Protein AF-A0A432SJ76-F1 (afdb_monomer_lite)

pLDDT: mean 81.44, std 15.41, range [48.78, 98.19]

Secondary structure (DSSP, 8-state):
--HHHHHHHHHHHHHHHHHHHHHHHHHHHHHHHHHHHHHHHS-------------PPPPHHHHHHHHHHHHHHHHHHHH-

Structure (mmCIF, N/CA/C/O backbone):
data_AF-A0A432SJ76-F1
#
_entry.id   AF-A0A432SJ76-F1
#
loop_
_atom_site.group_PDB
_atom_site.id
_atom_site.type_symbol
_atom_site.label_atom_id
_atom_site.label_alt_id
_atom_site.label_comp_id
_atom_site.label_asym_id
_atom_site.label_entity_id
_atom_site.label_seq_id
_atom_site.pdbx_PDB_ins_code
_atom_site.Cartn_x
_atom_site.Cartn_y
_atom_site.Cartn_z
_atom_site.occupancy
_atom_site.B_iso_or_equiv
_atom_site.auth_seq_id
_atom_site.auth_comp_id
_atom_site.auth_asym_id
_atom_site.auth_atom_id
_atom_site.pdbx_PDB_model_num
ATOM 1 N N . MET A 1 1 ? 16.318 9.580 -38.754 1.00 52.38 1 MET A N 1
ATOM 2 C CA . MET A 1 1 ? 15.844 9.852 -37.383 1.00 52.38 1 MET A CA 1
ATOM 3 C C . MET A 1 1 ? 16.389 8.750 -36.506 1.00 52.38 1 MET A C 1
ATOM 5 O O . MET A 1 1 ? 16.069 7.587 -36.721 1.00 52.38 1 MET A O 1
ATOM 9 N N . ASP A 1 2 ? 17.318 9.117 -35.641 1.00 64.06 2 ASP A N 1
ATOM 10 C CA . ASP A 1 2 ? 18.203 8.233 -34.894 1.00 64.06 2 ASP A CA 1
ATOM 11 C C . ASP A 1 2 ? 17.420 7.347 -33.919 1.00 64.06 2 ASP A C 1
ATOM 13 O O . ASP A 1 2 ? 17.028 7.781 -32.837 1.00 64.06 2 ASP A O 1
ATOM 17 N N . ALA A 1 3 ? 17.199 6.084 -34.299 1.00 74.44 3 ALA A N 1
ATOM 18 C CA . ALA A 1 3 ? 16.509 5.085 -33.476 1.00 74.44 3 ALA A CA 1
ATOM 19 C C . ALA A 1 3 ? 17.125 4.942 -32.069 1.00 74.44 3 ALA A C 1
ATOM 21 O O . ALA A 1 3 ? 16.438 4.573 -31.117 1.00 74.44 3 ALA A O 1
ATOM 22 N N . ASN A 1 4 ? 18.407 5.293 -31.925 1.00 83.81 4 ASN A N 1
ATOM 23 C CA . ASN A 1 4 ? 19.105 5.304 -30.648 1.00 83.81 4 ASN A CA 1
ATOM 24 C C . ASN A 1 4 ? 18.462 6.260 -29.624 1.00 83.81 4 ASN A C 1
ATOM 26 O O . ASN A 1 4 ? 18.264 5.874 -28.476 1.00 83.81 4 ASN A O 1
ATOM 30 N N . MET A 1 5 ? 18.040 7.462 -30.035 1.00 88.38 5 MET A N 1
ATOM 31 C CA . MET A 1 5 ? 17.439 8.436 -29.110 1.00 88.38 5 MET A CA 1
ATOM 32 C C . MET A 1 5 ? 16.059 7.991 -28.620 1.00 88.38 5 MET A C 1
ATOM 34 O O . MET A 1 5 ? 15.690 8.212 -27.468 1.00 88.38 5 MET A O 1
ATOM 38 N N . THR A 1 6 ? 15.288 7.329 -29.484 1.00 88.75 6 THR A N 1
ATOM 39 C CA . THR A 1 6 ? 13.965 6.806 -29.124 1.00 88.75 6 THR A CA 1
ATOM 40 C C . THR A 1 6 ? 14.083 5.634 -28.147 1.00 88.75 6 THR A C 1
ATOM 42 O O . THR A 1 6 ? 13.319 5.550 -27.186 1.00 88.75 6 THR A O 1
ATOM 45 N N . ILE A 1 7 ? 15.077 4.761 -28.345 1.00 91.00 7 ILE A N 1
ATOM 46 C CA . ILE A 1 7 ? 15.383 3.644 -27.437 1.00 91.00 7 ILE A CA 1
ATOM 47 C C . ILE A 1 7 ? 15.894 4.158 -26.085 1.00 91.00 7 ILE A C 1
ATOM 49 O O . ILE A 1 7 ? 15.510 3.631 -25.040 1.00 91.00 7 ILE A O 1
ATOM 53 N N . GLU A 1 8 ? 16.727 5.198 -26.074 1.00 88.44 8 GLU A N 1
ATOM 54 C CA . GLU A 1 8 ? 17.167 5.857 -24.841 1.00 88.44 8 GLU A CA 1
ATOM 55 C C . GLU A 1 8 ? 15.992 6.488 -24.084 1.00 88.44 8 GLU A C 1
ATOM 57 O O . GLU A 1 8 ? 15.839 6.244 -22.887 1.00 88.44 8 GLU A O 1
ATOM 62 N N . GLY A 1 9 ? 15.099 7.206 -24.772 1.00 92.31 9 GLY A N 1
ATOM 63 C CA . GLY A 1 9 ? 13.874 7.748 -24.175 1.00 92.31 9 GLY A CA 1
ATOM 64 C C . GLY A 1 9 ? 12.985 6.668 -23.547 1.00 92.31 9 GLY A C 1
ATOM 65 O O . GLY A 1 9 ? 12.485 6.838 -22.433 1.00 92.31 9 GLY A O 1
ATOM 66 N N . LEU A 1 10 ? 12.847 5.516 -24.210 1.00 93.88 10 LEU A N 1
ATOM 67 C CA . LEU A 1 10 ? 12.095 4.378 -23.681 1.00 93.88 10 LEU A CA 1
ATOM 68 C C . LEU A 1 10 ? 12.735 3.795 -22.409 1.00 93.88 10 LEU A C 1
ATOM 70 O O . LEU A 1 10 ? 12.018 3.473 -21.460 1.00 93.88 10 LEU A O 1
ATOM 74 N N . LYS A 1 11 ? 14.072 3.712 -22.338 1.00 91.69 11 LYS A N 1
ATOM 75 C CA . LYS A 1 11 ? 14.781 3.287 -21.115 1.00 91.69 11 LYS A CA 1
ATOM 76 C C . LYS A 1 11 ? 14.470 4.211 -19.941 1.00 91.69 11 LYS A C 1
ATOM 78 O O . LYS A 1 11 ? 14.183 3.724 -18.849 1.00 91.69 11 LYS A O 1
ATOM 83 N N . TYR A 1 12 ? 14.476 5.525 -20.162 1.00 94.38 12 TYR A N 1
ATOM 84 C CA . TYR A 1 12 ? 14.150 6.491 -19.111 1.00 94.38 12 TYR A CA 1
ATOM 85 C C . TYR A 1 12 ? 12.676 6.434 -18.693 1.00 94.38 12 TYR A C 1
ATOM 87 O O . TYR A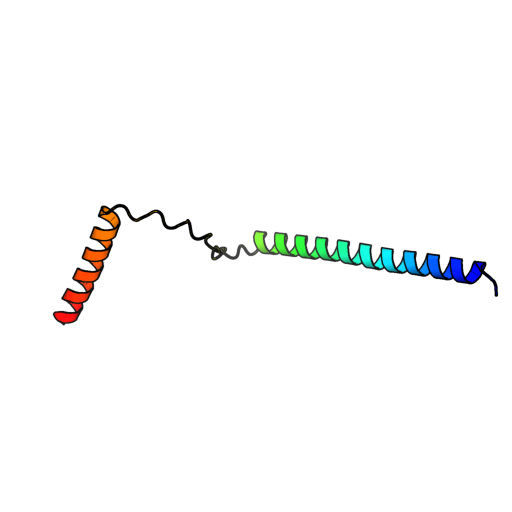 1 12 ? 12.383 6.565 -17.506 1.00 94.38 12 TYR A O 1
ATOM 95 N N . MET A 1 13 ? 11.752 6.163 -19.621 1.00 95.19 13 MET A N 1
ATOM 96 C CA . MET A 1 13 ? 10.335 5.951 -19.300 1.00 95.19 13 MET A CA 1
ATOM 97 C C . MET A 1 13 ? 10.139 4.747 -18.371 1.00 95.19 13 MET A C 1
ATOM 99 O O . MET A 1 13 ? 9.473 4.862 -17.341 1.00 95.19 13 MET A O 1
ATOM 103 N N . VAL A 1 14 ? 10.756 3.609 -18.701 1.00 96.50 14 VAL A N 1
ATOM 104 C CA . VAL A 1 14 ? 10.696 2.394 -17.875 1.00 96.50 14 VAL A CA 1
ATOM 105 C C . VAL A 1 14 ? 11.357 2.628 -16.515 1.00 96.50 14 VAL A C 1
ATOM 107 O O . VAL A 1 14 ? 10.799 2.238 -15.487 1.00 96.50 14 VAL A O 1
ATOM 110 N N . LEU A 1 15 ? 12.506 3.308 -16.484 1.00 96.19 15 LEU A N 1
ATOM 111 C CA . LEU A 1 15 ? 13.205 3.654 -15.245 1.00 96.19 15 LEU A CA 1
ATOM 112 C C . LEU A 1 15 ? 12.346 4.548 -14.336 1.00 96.19 15 LEU A C 1
ATOM 114 O O . LEU A 1 15 ? 12.211 4.268 -13.143 1.00 96.19 15 LEU A O 1
ATOM 118 N N . GLY A 1 16 ? 11.722 5.586 -14.897 1.00 96.31 16 GLY A N 1
ATOM 119 C CA . GLY A 1 16 ? 10.838 6.493 -14.166 1.00 96.31 16 GLY A CA 1
ATOM 120 C C . GLY A 1 16 ? 9.602 5.778 -13.624 1.00 96.31 16 GLY A C 1
ATOM 121 O O . GLY A 1 16 ? 9.305 5.878 -12.433 1.00 96.31 16 GLY A O 1
ATOM 122 N N . MET A 1 17 ? 8.931 4.981 -14.460 1.00 97.12 17 MET A N 1
ATOM 123 C CA . MET A 1 17 ? 7.748 4.217 -14.053 1.00 97.12 17 MET A CA 1
ATOM 124 C C . MET A 1 17 ? 8.074 3.214 -12.938 1.00 97.12 17 MET A C 1
ATOM 126 O O . MET A 1 17 ? 7.339 3.124 -11.957 1.00 97.12 17 MET A O 1
ATOM 130 N N . THR A 1 18 ? 9.206 2.514 -13.041 1.00 97.50 18 THR A N 1
ATOM 131 C CA . THR A 1 18 ? 9.660 1.560 -12.016 1.00 97.50 18 THR A CA 1
ATOM 132 C C . THR A 1 18 ? 9.969 2.258 -10.695 1.00 97.50 18 THR A C 1
ATOM 134 O O . THR A 1 18 ? 9.587 1.773 -9.632 1.00 97.50 18 THR A O 1
ATOM 137 N N . THR A 1 19 ? 10.625 3.419 -10.748 1.00 97.00 19 THR A N 1
ATOM 138 C CA . THR A 1 19 ? 10.977 4.196 -9.550 1.00 97.00 19 THR A CA 1
ATOM 139 C C . THR A 1 19 ? 9.727 4.653 -8.802 1.00 97.00 19 THR A C 1
ATOM 141 O O . THR A 1 19 ? 9.631 4.474 -7.588 1.00 97.00 19 THR A O 1
ATOM 144 N N . VAL A 1 20 ? 8.732 5.180 -9.524 1.00 97.12 20 VAL A N 1
ATOM 145 C CA . VAL A 1 20 ? 7.444 5.573 -8.935 1.00 97.12 20 VAL A CA 1
ATOM 146 C C . VAL A 1 20 ? 6.721 4.354 -8.366 1.00 97.12 20 VAL A C 1
ATOM 148 O O . VAL A 1 20 ? 6.226 4.407 -7.245 1.00 97.12 20 VAL A O 1
ATOM 151 N N . PHE A 1 21 ? 6.702 3.232 -9.087 1.00 97.81 21 PHE A N 1
ATOM 152 C CA . PHE A 1 21 ? 6.060 2.007 -8.615 1.00 97.81 21 PHE A CA 1
ATOM 153 C C . PHE A 1 21 ? 6.686 1.483 -7.312 1.00 97.81 21 PHE A C 1
ATOM 155 O O . PHE A 1 21 ? 5.966 1.196 -6.356 1.00 97.81 21 PHE A O 1
ATOM 162 N N . LEU A 1 22 ? 8.019 1.436 -7.224 1.00 98.19 22 LEU A N 1
ATOM 163 C CA . LEU A 1 22 ? 8.734 1.082 -5.993 1.00 98.19 22 LEU A CA 1
ATOM 164 C C . LEU A 1 22 ? 8.407 2.037 -4.844 1.00 98.19 22 LEU A C 1
ATOM 166 O O . LEU A 1 22 ? 8.198 1.597 -3.712 1.00 98.19 22 LEU A O 1
ATOM 170 N N . PHE A 1 23 ? 8.321 3.335 -5.130 1.00 98.06 23 PHE A N 1
ATOM 171 C CA . PHE A 1 23 ? 7.944 4.330 -4.136 1.00 98.06 23 PHE A CA 1
ATOM 172 C C . PHE A 1 23 ? 6.518 4.104 -3.610 1.00 98.06 23 PHE A C 1
ATOM 174 O O . PHE A 1 23 ? 6.297 4.138 -2.401 1.00 98.06 23 PHE A O 1
ATOM 181 N N . LEU A 1 24 ? 5.558 3.788 -4.484 1.00 97.88 24 LEU A N 1
ATOM 182 C CA . LEU A 1 24 ? 4.189 3.456 -4.080 1.00 97.88 24 LEU A CA 1
ATOM 183 C C . LEU A 1 24 ? 4.130 2.191 -3.215 1.00 97.88 24 LEU A C 1
ATOM 185 O O . LEU A 1 24 ? 3.433 2.178 -2.200 1.00 97.88 24 LEU A O 1
ATOM 189 N N . ILE A 1 25 ? 4.887 1.147 -3.565 1.00 98.06 25 ILE A N 1
ATOM 190 C CA . ILE A 1 25 ? 5.009 -0.059 -2.731 1.00 98.06 25 ILE A CA 1
ATOM 191 C C . ILE A 1 25 ? 5.520 0.312 -1.336 1.00 98.06 25 ILE A C 1
ATOM 193 O O . ILE A 1 25 ? 4.950 -0.113 -0.330 1.00 98.06 25 ILE A O 1
ATOM 197 N N . LEU A 1 26 ? 6.566 1.136 -1.265 1.00 98.06 26 LEU A N 1
ATOM 198 C CA . LEU A 1 26 ? 7.129 1.612 -0.005 1.00 98.06 26 LEU A CA 1
ATOM 199 C C . LEU A 1 26 ? 6.083 2.385 0.815 1.00 98.06 26 LEU A C 1
ATOM 201 O O . LEU A 1 26 ? 5.935 2.118 2.009 1.00 98.06 26 LEU A O 1
ATOM 205 N N . LEU A 1 27 ? 5.295 3.265 0.189 1.00 98.06 27 LEU A N 1
ATOM 206 C CA . LEU A 1 27 ? 4.194 3.963 0.862 1.00 98.06 27 LEU A CA 1
AT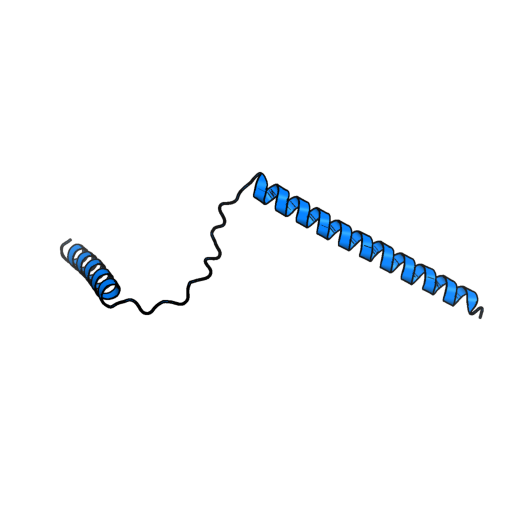OM 207 C C . LEU A 1 27 ? 3.153 2.996 1.433 1.00 98.06 27 LEU A C 1
ATOM 209 O O . LEU A 1 27 ? 2.715 3.180 2.567 1.00 98.06 27 LEU A O 1
ATOM 213 N N . ILE A 1 28 ? 2.791 1.936 0.706 1.00 97.00 28 ILE A N 1
ATOM 214 C CA . ILE A 1 28 ? 1.867 0.909 1.211 1.00 97.00 28 ILE A CA 1
ATOM 215 C C . ILE A 1 28 ? 2.439 0.237 2.467 1.00 97.00 28 ILE A C 1
ATOM 217 O O . ILE A 1 28 ? 1.704 0.005 3.429 1.00 97.00 28 ILE A O 1
ATOM 221 N N . TYR A 1 29 ? 3.742 -0.056 2.500 1.00 97.50 29 TYR A N 1
ATOM 222 C CA . TYR A 1 29 ? 4.384 -0.610 3.695 1.00 97.50 29 TYR A CA 1
ATOM 223 C C . TYR A 1 29 ? 4.368 0.365 4.872 1.00 97.50 29 TYR A C 1
ATOM 225 O O . TYR A 1 29 ? 4.073 -0.058 5.991 1.00 97.50 29 TYR A O 1
ATOM 233 N N . ILE A 1 30 ? 4.620 1.655 4.635 1.00 97.25 30 ILE A N 1
ATOM 234 C CA . ILE A 1 30 ? 4.517 2.688 5.675 1.00 97.25 30 ILE A CA 1
ATOM 235 C C . ILE A 1 30 ? 3.085 2.766 6.208 1.00 97.25 30 ILE A C 1
ATOM 237 O O . ILE A 1 30 ? 2.893 2.737 7.421 1.00 97.25 30 ILE A O 1
ATOM 241 N N . LEU A 1 31 ? 2.079 2.797 5.333 1.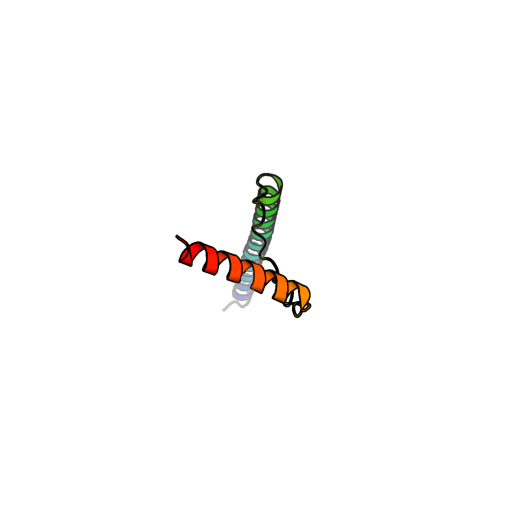00 95.75 31 LEU A N 1
ATOM 242 C CA . LEU A 1 31 ? 0.66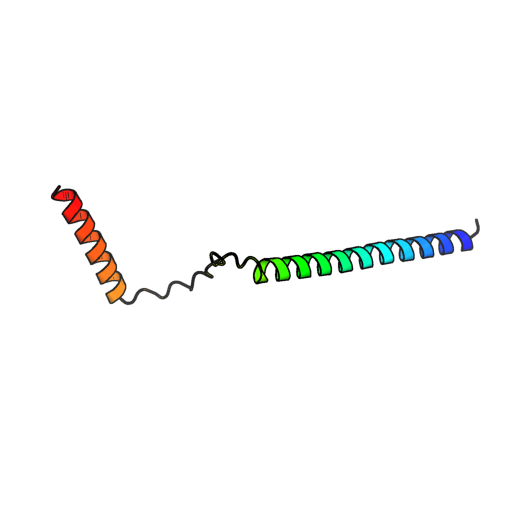9 2.818 5.730 1.00 95.75 31 LEU A CA 1
ATOM 243 C C . LEU A 1 31 ? 0.295 1.576 6.550 1.00 95.75 31 LEU A C 1
ATOM 245 O O . LEU A 1 31 ? -0.379 1.685 7.571 1.00 95.75 31 LEU A O 1
ATOM 249 N N . LYS A 1 32 ? 0.779 0.390 6.163 1.00 93.75 32 LYS A N 1
ATOM 250 C CA . LYS A 1 32 ? 0.596 -0.843 6.947 1.00 93.75 32 LYS A CA 1
ATOM 251 C C . LYS A 1 32 ? 1.278 -0.771 8.309 1.00 93.75 32 LYS A C 1
ATOM 253 O O . LYS A 1 32 ? 0.710 -1.233 9.299 1.00 93.75 32 LYS A O 1
ATOM 258 N N . LEU A 1 33 ? 2.482 -0.205 8.372 1.00 94.88 33 LEU A N 1
ATOM 259 C CA . LEU A 1 33 ? 3.198 -0.008 9.626 1.00 94.88 33 LEU A CA 1
ATOM 260 C C . LEU A 1 33 ? 2.430 0.952 10.534 1.00 94.88 33 LEU A C 1
ATOM 262 O O . LEU A 1 33 ? 2.221 0.624 11.697 1.00 94.88 33 LEU A O 1
ATOM 266 N N . GLN A 1 34 ? 1.949 2.073 9.994 1.00 92.56 34 GLN A N 1
ATOM 267 C CA . GLN A 1 34 ? 1.082 3.013 10.700 1.00 92.56 34 GLN A CA 1
ATOM 268 C C . GLN A 1 34 ? -0.185 2.321 11.203 1.00 92.56 34 GLN A C 1
ATOM 270 O O . GLN A 1 34 ? -0.482 2.428 12.386 1.00 92.56 34 GLN A O 1
ATOM 275 N N . ALA A 1 35 ? -0.879 1.539 10.371 1.00 88.81 35 ALA A N 1
ATOM 276 C CA . ALA A 1 35 ? -2.067 0.790 10.781 1.00 88.81 35 ALA A CA 1
ATOM 277 C C . ALA A 1 35 ? -1.772 -0.171 11.945 1.00 88.81 35 ALA A C 1
ATOM 279 O O . ALA A 1 35 ? -2.536 -0.234 12.903 1.00 88.81 35 ALA A O 1
ATOM 280 N N . LYS A 1 36 ? -0.634 -0.875 11.910 1.00 87.62 36 LYS A N 1
ATOM 281 C CA . LYS A 1 36 ? -0.202 -1.776 12.991 1.00 87.62 36 LYS A CA 1
ATOM 282 C C . LYS A 1 36 ? 0.200 -1.026 14.264 1.00 87.62 36 LYS A C 1
ATOM 284 O O . LYS A 1 36 ? -0.012 -1.519 15.369 1.00 87.62 36 LYS A O 1
ATOM 289 N N . LEU A 1 37 ? 0.807 0.148 14.120 1.00 88.75 37 LEU A N 1
ATOM 290 C CA . LEU A 1 37 ? 1.155 1.015 15.241 1.00 88.75 37 LEU A CA 1
ATOM 291 C C . LEU A 1 37 ? -0.121 1.541 15.902 1.00 88.75 37 LEU A C 1
ATOM 293 O O . LEU A 1 37 ? -0.277 1.428 17.113 1.00 88.75 37 LEU A O 1
ATOM 297 N N . LEU A 1 38 ? -1.069 2.020 15.098 1.00 87.12 38 LEU A N 1
ATOM 298 C CA . LEU A 1 38 ? -2.369 2.489 15.558 1.00 87.12 38 LEU A CA 1
ATOM 299 C C . LEU A 1 38 ? -3.132 1.385 16.290 1.00 87.12 38 LEU A C 1
ATOM 301 O O . LEU A 1 38 ? -3.551 1.626 17.411 1.00 87.12 38 LEU A O 1
ATOM 305 N N . THR A 1 39 ? -3.237 0.164 15.756 1.00 82.88 39 THR A N 1
ATOM 306 C CA . THR A 1 39 ? -3.933 -0.931 16.463 1.00 82.88 39 THR A CA 1
ATOM 307 C C . THR A 1 39 ? -3.248 -1.352 17.762 1.00 82.88 39 THR A C 1
ATOM 309 O O . THR A 1 39 ? -3.926 -1.783 18.692 1.00 82.88 39 THR A O 1
ATOM 312 N N . LYS A 1 40 ? -1.917 -1.226 17.852 1.00 80.56 40 LYS A N 1
ATOM 313 C CA . LYS A 1 40 ? -1.153 -1.563 19.061 1.00 80.56 40 LYS A CA 1
ATOM 314 C C . LYS A 1 40 ? -1.247 -0.488 20.149 1.00 80.56 40 LYS A C 1
ATOM 316 O O . LYS A 1 40 ? -1.356 -0.841 21.318 1.00 80.56 40 LYS A O 1
ATOM 321 N N . PHE A 1 41 ? -1.154 0.793 19.788 1.00 80.75 41 PHE A N 1
ATOM 322 C CA . PHE A 1 41 ? -1.129 1.908 20.748 1.00 80.75 41 PHE A CA 1
ATOM 323 C C . PHE A 1 41 ? -2.517 2.488 21.038 1.00 80.75 41 PHE A C 1
ATOM 325 O O . PHE A 1 41 ? -2.776 2.923 22.154 1.00 80.75 41 PHE A O 1
ATOM 332 N N . PHE A 1 42 ? -3.416 2.437 20.060 1.00 71.31 42 PHE A N 1
ATOM 333 C CA . PHE A 1 42 ? -4.829 2.770 20.184 1.00 71.31 42 PHE A CA 1
ATOM 334 C C . PHE A 1 42 ? -5.642 1.550 19.757 1.00 71.31 42 PHE A C 1
ATOM 336 O O . PHE A 1 42 ? -6.190 1.537 18.649 1.00 71.31 42 PHE A O 1
ATOM 343 N N . PRO A 1 43 ? -5.725 0.505 20.602 1.00 66.69 43 PRO A N 1
ATOM 344 C CA . PRO A 1 43 ? -6.678 -0.567 20.388 1.00 66.69 43 PRO A CA 1
ATOM 345 C C . PRO A 1 43 ? -8.077 0.048 20.451 1.00 66.69 43 PRO A C 1
ATOM 347 O O . PRO A 1 43 ? -8.719 0.111 21.497 1.00 66.69 43 PRO A O 1
ATOM 350 N N . THR A 1 44 ? -8.561 0.529 19.306 1.00 61.78 44 THR A N 1
ATOM 351 C CA . THR A 1 44 ? -9.986 0.656 19.065 1.00 61.78 44 THR A CA 1
ATOM 352 C C . THR A 1 44 ? -10.487 -0.751 19.275 1.00 61.78 44 THR A C 1
ATOM 354 O O . THR A 1 44 ? -10.137 -1.649 18.507 1.00 61.78 44 THR A O 1
ATOM 357 N N . LYS A 1 45 ? -11.213 -0.955 20.379 1.00 60.03 45 LYS A N 1
ATOM 358 C CA . LYS A 1 45 ? -12.067 -2.116 20.573 1.00 60.03 45 LYS A CA 1
ATOM 359 C C . LYS A 1 45 ? -12.800 -2.244 19.257 1.00 60.03 45 LYS A C 1
ATOM 361 O O . LYS A 1 45 ? -13.627 -1.391 18.951 1.00 60.03 45 LYS A O 1
ATOM 366 N N . SER A 1 46 ? -12.366 -3.198 18.437 1.00 57.06 46 SER A N 1
ATOM 367 C CA . SER A 1 46 ? -13.026 -3.515 17.191 1.00 57.06 46 SER A CA 1
ATOM 368 C C . SER A 1 46 ? -14.468 -3.705 17.616 1.00 57.06 46 SER A C 1
ATOM 370 O O . SER A 1 46 ? -14.774 -4.652 18.346 1.00 57.06 46 SER A O 1
ATOM 372 N N . ALA A 1 47 ? -15.334 -2.742 17.292 1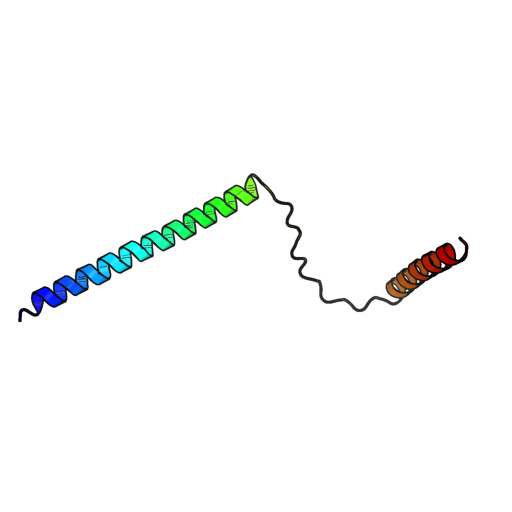.00 54.81 47 ALA A N 1
ATOM 373 C CA . ALA A 1 47 ? -16.724 -3.064 17.105 1.00 54.81 47 ALA A CA 1
ATOM 374 C C . ALA A 1 47 ? -16.618 -4.063 15.973 1.00 54.81 47 ALA A C 1
ATOM 376 O O . ALA A 1 47 ? -16.367 -3.675 14.830 1.00 54.81 47 ALA A O 1
ATOM 377 N N . GLY A 1 48 ? -16.560 -5.340 16.363 1.00 48.78 48 GLY A N 1
ATOM 378 C CA . GLY A 1 48 ? -16.402 -6.418 15.431 1.00 48.78 48 GLY A CA 1
ATOM 379 C C . GLY A 1 48 ? -17.408 -6.116 14.350 1.00 48.78 48 GLY A C 1
ATOM 380 O O . GLY A 1 48 ? -18.591 -5.915 14.630 1.00 48.78 48 GLY A O 1
ATOM 381 N N . VAL A 1 49 ? -16.947 -6.079 13.107 1.00 53.53 49 VAL A N 1
ATOM 382 C CA . VAL A 1 49 ? -17.791 -6.661 12.085 1.00 53.53 49 VAL A CA 1
ATOM 383 C C . VAL A 1 49 ? -17.939 -8.097 12.564 1.00 53.53 49 VAL A C 1
ATOM 385 O O . VAL A 1 49 ? -17.085 -8.942 12.306 1.00 53.53 49 VAL A O 1
ATOM 388 N N . THR A 1 50 ? -18.927 -8.310 13.437 1.00 49.72 50 THR A N 1
ATOM 389 C CA . THR A 1 50 ? -19.414 -9.609 13.828 1.00 49.72 50 THR A CA 1
ATOM 390 C C . THR A 1 50 ? -19.711 -10.224 12.485 1.00 49.72 50 THR A C 1
ATOM 392 O O . THR A 1 50 ? -20.637 -9.797 11.795 1.00 49.72 50 THR A O 1
ATOM 395 N N . SER A 1 51 ? -18.857 -11.147 12.050 1.00 56.03 51 SER A N 1
ATOM 396 C CA . SER A 1 51 ? -19.290 -12.157 11.110 1.00 56.03 51 SER A CA 1
ATOM 397 C C . SER A 1 51 ? -20.519 -12.739 11.778 1.00 56.03 51 SER A C 1
ATOM 399 O O . SER A 1 51 ? -20.383 -13.434 12.785 1.00 56.03 51 SER A O 1
ATOM 401 N N . VAL A 1 52 ? -21.695 -12.304 11.330 1.00 57.62 52 VAL A N 1
ATOM 402 C CA . VAL A 1 52 ? -22.969 -12.821 11.801 1.00 57.62 52 VAL A CA 1
ATOM 403 C C . VAL A 1 52 ? -22.822 -14.332 11.671 1.00 57.62 52 VAL A C 1
ATOM 405 O O . VAL A 1 52 ? -22.611 -14.800 10.546 1.00 57.62 52 VAL A O 1
ATOM 408 N N . PRO A 1 53 ? -22.784 -15.094 12.781 1.00 58.59 53 PRO A N 1
ATOM 409 C CA . PRO A 1 53 ? -22.800 -16.537 12.657 1.00 58.59 53 PRO A CA 1
ATOM 410 C C . PRO A 1 53 ? -24.063 -16.878 11.858 1.00 58.59 53 PRO A C 1
ATOM 412 O O . PRO A 1 53 ? -25.087 -16.216 12.062 1.00 58.59 53 PRO A O 1
ATOM 415 N N . PRO A 1 54 ? -24.010 -17.831 10.908 1.00 57.28 54 PRO A N 1
ATOM 416 C CA . PRO A 1 54 ? -25.231 -18.282 10.260 1.00 57.28 54 PRO A CA 1
ATOM 417 C C . PRO A 1 54 ? -26.197 -18.642 11.383 1.00 57.28 54 PRO A C 1
ATOM 419 O O . PRO A 1 54 ? -25.806 -19.372 12.292 1.00 57.28 54 PRO A O 1
ATOM 422 N N . VAL A 1 55 ? -27.385 -18.032 11.363 1.00 58.91 55 VAL A N 1
ATOM 423 C CA . VAL A 1 55 ? -28.430 -18.244 12.365 1.00 58.91 55 VAL A CA 1
ATOM 424 C C . VAL A 1 55 ? -28.608 -19.752 12.489 1.00 58.91 55 VAL A C 1
ATOM 426 O O . VAL A 1 55 ? -29.149 -20.394 11.588 1.00 58.91 55 VAL A O 1
ATOM 429 N N . ALA A 1 56 ? -28.065 -20.330 13.561 1.00 61.16 56 ALA A N 1
ATOM 430 C CA . ALA A 1 56 ? -28.431 -21.669 13.957 1.00 61.16 56 ALA A CA 1
ATOM 431 C C . ALA A 1 56 ? -29.924 -21.577 14.256 1.00 61.16 56 ALA A C 1
ATOM 433 O O . ALA A 1 56 ? -30.348 -20.653 14.950 1.00 61.16 56 ALA A O 1
ATOM 434 N N . ALA A 1 57 ? -30.719 -22.450 13.638 1.00 60.53 57 ALA A N 1
ATOM 435 C CA . ALA A 1 57 ? -32.139 -22.528 13.932 1.00 60.53 57 ALA A CA 1
ATOM 436 C C . ALA A 1 57 ? -32.281 -22.623 15.453 1.00 60.53 57 ALA A C 1
ATOM 438 O O . ALA A 1 57 ? -31.735 -23.557 16.043 1.00 60.53 57 ALA A O 1
ATOM 439 N N . ALA A 1 58 ? -32.916 -21.611 16.051 1.00 59.22 58 ALA A N 1
ATOM 440 C CA . ALA A 1 58 ? -33.140 -21.547 17.483 1.00 59.22 58 ALA A CA 1
ATOM 441 C C . ALA A 1 58 ? -33.730 -22.891 17.916 1.00 59.22 58 ALA A C 1
ATOM 443 O O . ALA A 1 58 ? -34.746 -23.343 17.381 1.00 59.22 58 ALA A O 1
ATOM 444 N N . SER A 1 59 ? -33.044 -23.588 18.819 1.00 63.81 59 SER A N 1
ATOM 445 C CA . SER A 1 59 ? -33.655 -24.704 19.530 1.00 63.81 59 SER A CA 1
ATOM 446 C C . SER A 1 59 ? -34.920 -24.175 20.199 1.00 63.81 59 SER A C 1
ATOM 448 O O . SER A 1 59 ? -34.891 -23.073 20.738 1.00 63.81 59 SER A O 1
ATOM 450 N N . GLY A 1 60 ? -36.022 -24.930 20.152 1.00 63.12 60 GLY A N 1
ATOM 451 C CA . GLY A 1 60 ? -37.345 -24.450 20.583 1.00 63.12 60 GLY A CA 1
ATOM 452 C C . GLY A 1 60 ? -37.392 -23.830 21.988 1.00 63.12 60 GLY A C 1
ATOM 453 O O . GLY A 1 60 ? -38.253 -23.002 22.247 1.00 63.12 60 GLY A O 1
ATOM 454 N N . GLU A 1 61 ? -36.431 -24.159 22.854 1.00 68.25 61 GLU A N 1
ATOM 455 C CA . GLU A 1 61 ? -36.245 -23.555 24.179 1.00 68.25 61 GLU A CA 1
ATOM 456 C C . GLU A 1 61 ? -35.860 -22.061 24.120 1.00 68.25 61 GLU A C 1
ATOM 458 O O . GLU A 1 61 ? -36.372 -21.264 24.901 1.00 68.25 61 GLU A O 1
ATOM 463 N N . GLU A 1 62 ? -35.013 -21.650 23.169 1.00 72.94 62 GLU A N 1
ATOM 464 C CA . GLU A 1 62 ? -34.614 -20.244 22.989 1.00 72.94 62 GLU A CA 1
ATOM 465 C C . GLU A 1 62 ? -35.776 -19.409 22.437 1.00 72.94 62 GLU A C 1
ATOM 467 O O . GLU A 1 62 ? -35.989 -18.266 22.840 1.00 72.94 62 GLU A O 1
ATOM 472 N N . GLU A 1 63 ? -36.557 -19.985 21.521 1.00 77.50 63 GLU A N 1
ATOM 473 C CA . GLU A 1 63 ? -37.750 -19.338 20.975 1.00 77.50 63 GLU A CA 1
ATOM 474 C C . GLU A 1 63 ? -38.832 -19.176 22.055 1.00 77.50 63 GLU A C 1
ATOM 476 O O . GLU A 1 63 ? -39.433 -18.107 22.170 1.00 77.50 63 GLU A O 1
ATOM 481 N N . GLU A 1 64 ? -39.025 -20.190 22.902 1.00 79.25 64 GLU A N 1
ATOM 482 C CA . GLU A 1 64 ? -39.953 -20.141 24.034 1.00 79.25 64 GLU A CA 1
ATOM 483 C C . GLU A 1 64 ? -39.536 -19.088 25.077 1.00 79.25 64 GLU A C 1
ATOM 485 O O . GLU A 1 64 ? -40.382 -18.324 25.556 1.00 79.25 64 GLU A O 1
ATOM 490 N N . GLU A 1 65 ? -38.237 -18.958 25.364 1.00 82.00 65 GLU A N 1
ATOM 491 C CA . GLU A 1 65 ? -37.704 -17.920 26.254 1.00 82.00 65 GLU A CA 1
ATOM 492 C C . GLU A 1 65 ? -37.925 -16.508 25.685 1.00 82.00 65 GLU A C 1
ATOM 494 O O . GLU A 1 65 ? -38.408 -15.613 26.387 1.00 82.00 65 GLU A O 1
ATOM 499 N N . ILE A 1 66 ? -37.657 -16.303 24.392 1.00 84.62 66 ILE A N 1
ATOM 500 C CA . ILE A 1 66 ? -37.884 -15.015 23.721 1.00 84.62 66 ILE A CA 1
ATOM 501 C C . ILE A 1 66 ? -39.378 -14.653 23.739 1.00 84.62 66 ILE A C 1
ATOM 503 O O . ILE A 1 66 ? -39.737 -13.510 24.047 1.00 84.62 66 ILE A O 1
ATOM 507 N N . ILE A 1 67 ? -40.265 -15.614 23.467 1.00 85.56 67 ILE A N 1
ATOM 508 C CA . ILE A 1 67 ? -41.720 -15.413 23.511 1.00 85.56 67 ILE A CA 1
ATOM 509 C C . ILE A 1 67 ? -42.179 -15.053 24.931 1.00 85.56 67 ILE A C 1
ATOM 511 O O . ILE A 1 67 ? -43.004 -14.144 25.095 1.00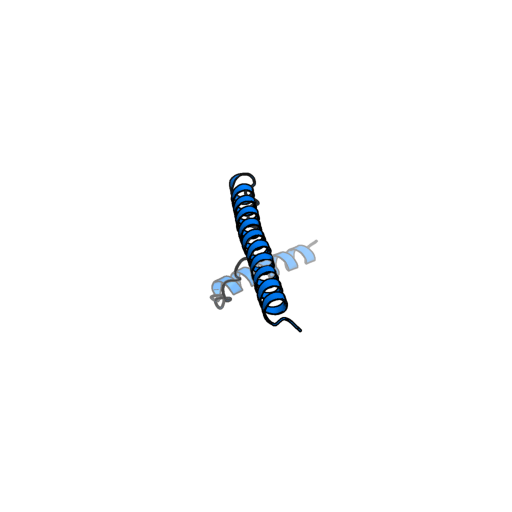 85.56 67 ILE A O 1
ATOM 515 N N . ALA A 1 68 ? -41.637 -15.699 25.966 1.00 87.81 68 ALA A N 1
ATOM 516 C CA . ALA A 1 68 ? -41.963 -15.398 27.359 1.00 87.81 68 ALA A CA 1
ATOM 517 C C . ALA A 1 68 ? -41.564 -13.964 27.746 1.00 87.81 68 ALA A C 1
ATOM 519 O O . ALA A 1 68 ? -42.372 -13.233 28.330 1.00 87.81 68 ALA A O 1
ATOM 520 N N . VAL A 1 69 ? -40.361 -13.525 27.361 1.00 89.38 69 VAL A N 1
ATOM 521 C CA . VAL A 1 69 ? -39.866 -12.165 27.637 1.00 89.38 69 VAL A CA 1
ATOM 522 C C . VAL A 1 69 ? -40.719 -11.107 26.933 1.00 89.38 69 VAL A C 1
ATOM 524 O O . VAL A 1 69 ? -41.123 -10.121 27.556 1.00 89.38 69 VAL A O 1
ATOM 527 N N . ILE A 1 70 ? -41.056 -11.317 25.657 1.00 89.25 70 ILE A N 1
ATOM 528 C CA . ILE A 1 70 ? -41.907 -10.391 24.894 1.00 89.25 70 ILE A CA 1
ATOM 529 C C . ILE A 1 70 ? -43.311 -10.317 25.512 1.00 89.25 70 ILE A C 1
ATOM 531 O O . ILE A 1 70 ? -43.862 -9.227 25.686 1.00 89.25 70 ILE A O 1
ATOM 535 N N . THR A 1 71 ? -43.883 -11.457 25.904 1.00 87.69 71 THR A N 1
ATOM 536 C CA . THR A 1 71 ? -45.220 -11.518 26.516 1.00 87.69 71 THR A CA 1
ATOM 537 C C . THR A 1 71 ? -45.260 -10.804 27.868 1.00 87.69 71 THR A C 1
ATOM 539 O O . THR A 1 71 ? -46.220 -10.080 28.157 1.00 87.69 71 THR A O 1
ATOM 542 N N . ALA A 1 72 ? -44.213 -10.948 28.684 1.00 89.56 72 ALA A N 1
ATOM 543 C CA . ALA A 1 72 ? -44.079 -10.237 29.951 1.00 89.56 72 ALA A CA 1
ATOM 544 C C . ALA A 1 72 ? -44.022 -8.715 29.741 1.00 89.56 72 ALA A C 1
ATOM 546 O O . ALA A 1 72 ? -44.767 -7.982 30.393 1.00 89.56 72 ALA A O 1
ATOM 547 N N . ALA A 1 73 ? -43.226 -8.244 28.777 1.00 92.00 73 ALA A N 1
ATOM 548 C CA . ALA A 1 73 ? -43.107 -6.822 28.459 1.00 92.00 73 ALA A CA 1
ATOM 549 C C . ALA A 1 73 ? -44.436 -6.206 27.982 1.00 92.00 73 ALA A C 1
ATOM 551 O O . ALA A 1 73 ? -44.823 -5.128 28.434 1.00 92.00 73 ALA A O 1
ATOM 552 N N . ILE A 1 74 ? -45.174 -6.905 27.110 1.00 92.81 74 ILE A N 1
ATOM 553 C CA . ILE A 1 74 ? -46.488 -6.447 26.627 1.00 92.81 74 ILE A CA 1
ATOM 554 C C . ILE A 1 74 ? -47.511 -6.415 27.769 1.00 92.81 74 ILE A C 1
ATOM 556 O O . ILE A 1 74 ? -48.322 -5.492 27.863 1.00 92.81 74 ILE A O 1
ATOM 560 N N . THR A 1 75 ? -47.493 -7.425 28.640 1.00 90.31 75 THR A N 1
ATOM 561 C CA . THR A 1 75 ? -48.432 -7.516 29.765 1.00 90.31 75 THR A CA 1
ATOM 562 C C . THR A 1 75 ? -48.195 -6.408 30.786 1.00 90.31 75 THR A C 1
ATOM 564 O O . THR A 1 75 ? -49.166 -5.846 31.291 1.00 90.31 75 THR A O 1
ATOM 567 N N . GLU A 1 76 ? -46.935 -6.072 31.057 1.00 88.81 76 GLU A N 1
ATOM 568 C CA . GLU A 1 76 ? -46.559 -4.969 31.944 1.00 88.81 76 GLU A CA 1
ATOM 569 C C . GLU A 1 76 ? -46.996 -3.618 31.367 1.00 88.81 76 GLU A C 1
ATOM 571 O O . GLU A 1 76 ? -47.662 -2.843 32.048 1.00 88.81 76 GLU A O 1
ATOM 576 N N . TYR A 1 77 ? -46.738 -3.377 30.076 1.00 90.94 77 TYR A N 1
ATOM 577 C CA . TYR A 1 77 ? -47.173 -2.153 29.396 1.00 90.94 77 TYR A CA 1
ATOM 578 C C . TYR A 1 77 ? -48.695 -1.961 29.414 1.00 90.94 77 TYR A C 1
ATOM 580 O O . TYR A 1 77 ? -49.167 -0.837 29.497 1.00 90.94 77 TYR A O 1
ATOM 588 N N . LYS A 1 78 ? -49.476 -3.046 29.344 1.00 82.19 78 LYS A N 1
ATOM 589 C CA . LYS A 1 78 ? -50.947 -2.978 29.370 1.00 82.19 78 LYS A CA 1
ATOM 590 C C . LYS A 1 78 ? -51.529 -2.841 30.785 1.00 82.19 78 LYS A C 1
ATOM 592 O O . LYS A 1 78 ? -52.717 -2.559 30.924 1.00 82.19 78 LYS A O 1
ATOM 597 N N . LYS A 1 79 ? -50.747 -3.152 31.822 1.00 76.56 79 LYS A N 1
ATOM 598 C CA . LYS A 1 79 ? -51.157 -3.013 33.228 1.00 76.56 79 LYS A CA 1
ATOM 599 C C . LYS A 1 79 ? -50.891 -1.611 33.786 1.00 76.56 79 LYS A C 1
ATOM 601 O O . LYS A 1 79 ? -51.552 -1.259 34.762 1.00 76.56 79 LYS A O 1
ATOM 606 N N . GLY A 1 80 ? -49.947 -0.868 33.204 1.00 59.94 80 GLY A N 1
ATOM 607 C CA . GLY A 1 80 ? -49.741 0.565 33.450 1.00 59.94 80 GLY A CA 1
ATOM 608 C C . GLY A 1 80 ? -50.718 1.423 32.661 1.00 59.94 80 GLY A C 1
ATOM 609 O O . GLY A 1 80 ? -51.195 2.422 33.240 1.00 59.94 80 GLY A O 1
#

Foldseek 3Di:
DDVVVVVVVVVVVVVVVVVVVVVVVVVVVVVVVVVVVCCVVPVPVPPDPPPPPPPDPDDVVVVVVVVVVVVVVVVVVVVD

Sequence (80 aa):
MDANMTIEGLKYMVLGMTTVFLFLILLIYILKLQAKLLTKFFPTKSAGVTSVPPVAAASGEEEEEIIAVITAAITEYKKG

Radius of gyration: 31.25 Å; chains: 1; bounding box: 70×35×71 Å